Protein AF-A0AAW2TLY4-F1 (afdb_monomer_lite)

Secondary structure (DSSP, 8-state):
-HHHHHHHHHH-TTSHHHHHHHHHH-TTS-TTT----TT--HHHHHHHHTHHHHHHHEEEEPSSSSSSBTTTS--S--SS--S--SPS-SS-TT-BGGGGBPTTSSSB-HHHHHHHS-HHHHHHHHTSPP-TTS--EEEESSSTT------PPPS---SSS-TT-----S--SSSSS--

pLDDT: mean 76.2, std 21.13, range [28.89, 96.25]

Foldseek 3Di:
DLLLVLVCLQVPCPDPSVVVCCVVFPVPDDLLPTDPDPPDDPSSVSNNVCSVVLQQQKAKQAALQPPAFQAPGQHFPDPHRSHAPQDDDPDDRRHTPNVQADVVSQAGPLVVLVVRGDPVSSVRSRPRHYHHPDHIGMFGHPDPVRDDDDDDDDPDDDDDDDPPPDPDDPPPPPPPPDD

Structure (mmCIF, N/CA/C/O backbone):
data_AF-A0AAW2TLY4-F1
#
_entry.id   AF-A0AAW2TLY4-F1
#
loop_
_atom_site.group_PDB
_atom_site.id
_atom_site.type_symbol
_atom_site.label_atom_id
_atom_site.label_alt_id
_atom_site.label_comp_id
_atom_site.label_asym_id
_atom_site.label_entity_id
_atom_site.label_seq_id
_atom_site.pdbx_PDB_ins_code
_atom_site.Cartn_x
_atom_site.Cartn_y
_atom_site.Cartn_z
_atom_site.occupancy
_atom_site.B_iso_or_equiv
_atom_site.auth_seq_id
_atom_site.auth_comp_id
_atom_site.auth_asym_id
_atom_site.auth_atom_id
_atom_site.pdbx_PDB_model_num
ATOM 1 N N . MET A 1 1 ? 20.474 -10.002 -9.268 1.00 69.75 1 MET A N 1
ATOM 2 C CA . MET A 1 1 ? 20.878 -8.573 -9.242 1.00 69.75 1 MET A CA 1
ATOM 3 C C . MET A 1 1 ? 19.763 -7.622 -9.685 1.00 69.75 1 MET A C 1
ATOM 5 O O . MET A 1 1 ? 19.698 -6.526 -9.151 1.00 69.75 1 MET A O 1
ATOM 9 N N . LEU A 1 2 ? 18.856 -8.033 -10.578 1.00 81.06 2 LEU A N 1
ATOM 10 C CA . LEU A 1 2 ? 17.785 -7.188 -11.135 1.00 81.06 2 LEU A CA 1
ATOM 11 C C . LEU A 1 2 ? 16.755 -6.711 -10.102 1.00 81.06 2 LEU A C 1
ATOM 13 O O . LEU A 1 2 ? 16.466 -5.524 -10.042 1.00 81.06 2 LEU A O 1
ATOM 17 N N . ALA A 1 3 ? 16.309 -7.591 -9.202 1.00 77.81 3 ALA A N 1
ATOM 18 C CA . ALA A 1 3 ? 15.417 -7.208 -8.105 1.00 77.81 3 ALA A CA 1
ATOM 19 C C . ALA A 1 3 ? 16.027 -6.129 -7.185 1.00 77.81 3 ALA A C 1
ATOM 21 O O . ALA A 1 3 ? 15.315 -5.252 -6.716 1.00 77.81 3 ALA A O 1
ATOM 22 N N . LYS A 1 4 ? 17.361 -6.117 -6.993 1.00 81.00 4 LYS A N 1
ATOM 23 C CA . LYS A 1 4 ? 18.044 -5.037 -6.250 1.00 81.00 4 LYS A CA 1
ATOM 24 C C . LYS A 1 4 ? 17.964 -3.703 -6.996 1.00 81.00 4 LYS A C 1
ATOM 26 O O . LYS A 1 4 ? 17.830 -2.669 -6.354 1.00 81.00 4 LYS A O 1
ATOM 31 N N . GLN A 1 5 ? 18.082 -3.726 -8.326 1.00 84.12 5 GLN A N 1
ATOM 32 C CA . GLN A 1 5 ? 17.966 -2.518 -9.147 1.00 84.12 5 GLN A CA 1
ATOM 33 C C . GLN A 1 5 ? 16.534 -1.993 -9.128 1.00 84.12 5 GLN A C 1
ATOM 35 O O . GLN A 1 5 ? 16.332 -0.817 -8.854 1.00 84.12 5 GLN A O 1
ATOM 40 N N . LEU A 1 6 ? 15.546 -2.875 -9.305 1.00 85.94 6 LEU A N 1
ATOM 41 C CA . LEU A 1 6 ? 14.139 -2.508 -9.180 1.00 85.94 6 LEU A CA 1
ATOM 42 C C . LEU A 1 6 ? 13.830 -1.919 -7.796 1.00 85.94 6 LEU A C 1
ATOM 44 O O . LEU A 1 6 ? 13.225 -0.858 -7.702 1.00 85.94 6 LEU A O 1
ATOM 48 N N . TRP A 1 7 ? 14.323 -2.553 -6.729 1.00 86.25 7 TRP A N 1
ATOM 49 C CA . TRP A 1 7 ? 14.166 -2.050 -5.366 1.00 86.25 7 TRP A CA 1
ATOM 50 C C . TRP A 1 7 ? 14.767 -0.652 -5.180 1.00 86.25 7 TRP A C 1
ATOM 52 O O . TRP A 1 7 ? 14.147 0.201 -4.561 1.00 86.25 7 TRP A O 1
ATOM 62 N N . ARG A 1 8 ? 15.947 -0.377 -5.751 1.00 85.25 8 ARG A N 1
ATOM 63 C CA . ARG A 1 8 ? 16.546 0.968 -5.717 1.00 85.25 8 ARG A CA 1
ATOM 64 C C . ARG A 1 8 ? 15.696 2.003 -6.447 1.00 85.25 8 ARG A C 1
ATOM 66 O O . ARG A 1 8 ? 15.577 3.115 -5.948 1.00 85.25 8 ARG A O 1
ATOM 73 N N . ILE A 1 9 ? 15.100 1.638 -7.583 1.00 86.94 9 ILE A N 1
ATOM 74 C CA . ILE A 1 9 ? 14.205 2.535 -8.327 1.00 86.94 9 ILE A CA 1
ATOM 75 C C . ILE A 1 9 ? 13.000 2.923 -7.464 1.00 86.94 9 ILE A C 1
ATOM 77 O O . ILE A 1 9 ? 12.649 4.098 -7.413 1.00 86.94 9 ILE A O 1
ATOM 81 N N . ILE A 1 10 ? 12.431 1.953 -6.740 1.00 85.56 10 ILE A N 1
ATOM 82 C CA . ILE A 1 10 ? 11.282 2.150 -5.845 1.00 85.56 10 ILE A CA 1
ATOM 83 C C . ILE A 1 10 ? 11.670 2.967 -4.605 1.00 85.56 10 ILE A C 1
ATOM 85 O O . ILE A 1 10 ? 11.024 3.956 -4.286 1.00 85.56 10 ILE A O 1
ATOM 89 N N . SER A 1 11 ? 12.730 2.574 -3.892 1.00 82.94 11 SER A N 1
ATOM 90 C CA . SER A 1 11 ? 13.101 3.201 -2.615 1.00 82.94 11 SER A CA 1
ATOM 91 C C . SER A 1 11 ? 13.814 4.547 -2.762 1.00 82.94 11 SER A C 1
ATOM 93 O O . SER A 1 11 ? 13.916 5.284 -1.787 1.00 82.94 11 SER A O 1
ATOM 95 N N . GLN A 1 12 ? 14.381 4.854 -3.933 1.00 85.56 12 GLN A N 1
ATOM 96 C CA . GLN A 1 12 ? 15.146 6.082 -4.181 1.00 85.56 12 GLN A CA 1
ATOM 97 C C . GLN A 1 12 ? 14.725 6.713 -5.518 1.00 85.56 12 GLN A C 1
ATOM 99 O O . GLN A 1 12 ? 15.509 6.729 -6.476 1.00 85.56 12 GLN A O 1
ATOM 104 N N . PRO A 1 13 ? 13.496 7.250 -5.615 1.00 85.31 13 PRO A N 1
ATOM 105 C CA . PRO A 1 13 ? 12.963 7.790 -6.867 1.00 85.31 13 PRO A CA 1
ATOM 106 C C . PRO A 1 13 ? 13.728 9.029 -7.363 1.00 85.31 13 PRO A C 1
ATOM 108 O O . PRO A 1 13 ? 13.760 9.295 -8.562 1.00 85.31 13 PRO A O 1
ATOM 111 N N . SER A 1 14 ? 14.393 9.761 -6.463 1.00 86.31 14 SER A N 1
ATOM 112 C CA . SER A 1 14 ? 15.194 10.950 -6.780 1.00 86.31 14 SER A CA 1
ATOM 113 C C . SER A 1 14 ? 16.584 10.644 -7.349 1.00 86.31 14 SER A C 1
ATOM 115 O O . SER A 1 14 ? 17.244 11.555 -7.852 1.00 86.31 14 SER A O 1
ATOM 117 N N . SER A 1 15 ? 17.041 9.385 -7.302 1.00 89.75 15 SER A N 1
ATOM 118 C CA . SER A 1 15 ? 18.356 9.016 -7.833 1.00 89.75 15 SER A CA 1
ATOM 119 C C . SER A 1 15 ? 18.435 9.249 -9.348 1.00 89.75 15 SER A C 1
ATOM 121 O O . SER A 1 15 ? 17.438 9.112 -10.062 1.00 89.75 15 SER A O 1
ATOM 123 N N . LEU A 1 16 ? 19.632 9.562 -9.862 1.00 89.56 16 LEU A N 1
ATOM 124 C CA . LEU A 1 16 ? 19.843 9.781 -11.299 1.00 89.56 16 LEU A CA 1
ATOM 125 C C . LEU A 1 16 ? 19.368 8.578 -12.128 1.00 89.56 16 LEU A C 1
ATOM 127 O O . LEU A 1 16 ? 18.677 8.751 -13.129 1.00 89.56 16 LEU A O 1
ATOM 131 N N . LEU A 1 17 ? 19.680 7.362 -11.670 1.00 87.12 17 LEU A N 1
ATOM 132 C CA . LEU A 1 17 ? 19.244 6.123 -12.312 1.00 87.12 17 LEU A CA 1
ATOM 133 C C . LEU A 1 17 ? 17.714 6.044 -12.396 1.00 87.12 17 LEU A C 1
ATOM 135 O O . LEU A 1 17 ? 17.173 5.790 -13.471 1.00 87.12 17 LEU A O 1
ATOM 139 N N . SER A 1 18 ? 17.021 6.286 -11.280 1.00 88.88 18 SER A N 1
ATOM 140 C CA . SER A 1 18 ? 15.557 6.247 -11.213 1.00 88.88 18 SER A CA 1
ATOM 141 C C . SER A 1 18 ? 14.926 7.281 -12.140 1.00 88.88 18 SER A C 1
ATOM 143 O O . SER A 1 18 ? 14.010 6.949 -12.888 1.00 88.88 18 SER A O 1
ATOM 145 N N . ARG A 1 19 ? 15.452 8.511 -12.156 1.00 90.44 19 ARG A N 1
ATOM 146 C CA . ARG A 1 19 ? 14.961 9.597 -13.016 1.00 90.44 19 ARG A CA 1
ATOM 147 C C . ARG A 1 19 ? 15.148 9.300 -14.502 1.00 90.44 19 ARG A C 1
ATOM 149 O O . ARG A 1 19 ? 14.207 9.474 -15.272 1.00 90.44 19 ARG A O 1
ATOM 156 N N . VAL A 1 20 ? 16.329 8.821 -14.898 1.00 90.38 20 VAL A N 1
ATOM 157 C CA . VAL A 1 20 ? 16.627 8.462 -16.295 1.00 90.38 20 VAL A CA 1
ATOM 158 C C . VAL A 1 20 ? 15.729 7.315 -16.761 1.00 90.38 20 VAL A C 1
ATOM 160 O O . VAL A 1 20 ? 15.158 7.376 -17.850 1.00 90.38 20 VAL A O 1
ATOM 163 N N . LEU A 1 21 ? 15.562 6.276 -15.937 1.00 87.31 21 LEU A N 1
ATOM 164 C CA . LEU A 1 21 ? 14.688 5.150 -16.270 1.00 87.31 21 LEU A CA 1
ATOM 165 C C . LEU A 1 21 ? 13.214 5.558 -16.314 1.00 87.31 21 LEU A C 1
ATOM 167 O O . LEU A 1 21 ? 12.513 5.126 -17.228 1.00 87.31 21 LEU A O 1
ATOM 171 N N . LYS A 1 22 ? 12.765 6.422 -15.395 1.00 88.44 22 LYS A N 1
ATOM 172 C CA . LYS A 1 22 ? 11.409 6.979 -15.401 1.00 88.44 22 LYS A CA 1
ATOM 173 C C . LYS A 1 22 ? 11.133 7.714 -16.701 1.00 88.44 22 LYS A C 1
ATOM 175 O O . LYS A 1 22 ? 10.200 7.359 -17.409 1.00 88.44 22 LYS A O 1
ATOM 180 N N . GLN A 1 23 ? 11.986 8.669 -17.062 1.00 88.75 23 GLN A N 1
ATOM 181 C CA . GLN A 1 23 ? 11.809 9.458 -18.280 1.00 88.75 23 GLN A CA 1
ATOM 182 C C . GLN A 1 23 ? 11.802 8.590 -19.546 1.00 88.75 23 GLN A C 1
ATOM 184 O O . GLN A 1 23 ? 11.058 8.878 -20.479 1.00 88.75 23 GLN A O 1
ATOM 189 N N . LYS A 1 24 ? 12.601 7.517 -19.576 1.00 87.44 24 LYS A N 1
ATOM 190 C CA . LYS A 1 24 ? 12.705 6.634 -20.742 1.00 87.44 24 LYS A CA 1
ATOM 191 C C . LYS A 1 24 ? 11.562 5.624 -20.865 1.00 87.44 24 LYS A C 1
ATOM 193 O O . LYS A 1 24 ? 11.147 5.333 -21.981 1.00 87.44 24 LYS A O 1
ATOM 198 N N . TYR A 1 25 ? 11.117 5.033 -19.757 1.00 85.88 25 TYR A N 1
ATOM 199 C CA . TYR A 1 25 ? 10.259 3.843 -19.795 1.00 85.88 25 TYR A CA 1
ATOM 200 C C . TYR A 1 25 ? 8.890 4.020 -19.133 1.00 85.88 25 TYR A C 1
ATOM 202 O O . TYR A 1 25 ? 7.969 3.284 -19.473 1.00 85.88 25 TYR A O 1
ATOM 210 N N . PHE A 1 26 ? 8.743 4.950 -18.190 1.00 86.38 26 PHE A N 1
ATOM 211 C CA . PHE A 1 26 ? 7.500 5.162 -17.443 1.00 86.38 26 PHE A CA 1
ATOM 212 C C . PHE A 1 26 ? 7.315 6.643 -17.057 1.00 86.38 26 PHE A C 1
ATOM 214 O O . PHE A 1 26 ? 7.223 6.973 -15.876 1.00 86.38 26 PHE A O 1
ATOM 221 N N . PRO A 1 27 ? 7.275 7.576 -18.029 1.00 85.62 27 PRO A N 1
ATOM 222 C CA . PRO A 1 27 ? 7.312 9.011 -17.734 1.00 85.62 27 PRO A CA 1
ATOM 223 C C . PRO A 1 27 ? 6.094 9.488 -16.931 1.00 85.62 27 PRO A C 1
ATOM 225 O O . PRO A 1 27 ? 6.241 10.333 -16.049 1.00 85.62 27 PRO A O 1
ATOM 228 N N . MET A 1 28 ? 4.923 8.901 -17.201 1.00 83.81 28 MET A N 1
ATOM 229 C CA . MET A 1 28 ? 3.632 9.284 -16.614 1.00 83.81 28 MET A CA 1
ATOM 230 C C . MET A 1 28 ? 3.070 8.247 -15.634 1.00 83.81 28 MET A C 1
ATOM 232 O O . MET A 1 28 ? 1.944 8.390 -15.173 1.00 83.81 28 MET A O 1
ATOM 236 N N . SER A 1 29 ? 3.819 7.187 -15.325 1.00 82.19 29 SER A N 1
ATOM 237 C CA . SER A 1 29 ? 3.347 6.108 -14.452 1.00 82.19 29 SER A CA 1
ATOM 238 C C . SER A 1 29 ? 4.351 5.795 -13.346 1.00 82.19 29 SER A C 1
ATOM 240 O O . SER A 1 29 ? 5.445 6.358 -13.290 1.00 82.19 29 SER A O 1
ATOM 242 N N . ASP A 1 30 ? 3.973 4.879 -12.457 1.00 82.62 30 ASP A N 1
ATOM 243 C CA . ASP A 1 30 ? 4.884 4.295 -11.477 1.00 82.62 30 ASP A CA 1
ATOM 244 C C . ASP A 1 30 ? 5.600 3.061 -12.048 1.00 82.62 30 ASP A C 1
ATOM 246 O O . ASP A 1 30 ? 5.074 2.381 -12.932 1.00 82.62 30 ASP A O 1
ATOM 250 N N . VAL A 1 31 ? 6.788 2.742 -11.530 1.00 83.44 31 VAL A N 1
ATOM 251 C CA . VAL A 1 31 ? 7.567 1.557 -11.926 1.00 83.44 31 VAL A CA 1
ATOM 252 C C . VAL A 1 31 ? 6.822 0.244 -11.643 1.00 83.44 31 VAL A C 1
ATOM 254 O O . VAL A 1 31 ? 6.941 -0.718 -12.404 1.00 83.44 31 VAL A O 1
ATOM 257 N N . LEU A 1 32 ? 6.018 0.198 -10.577 1.00 82.69 32 LEU A N 1
ATOM 258 C CA . LEU A 1 32 ? 5.202 -0.956 -10.202 1.00 82.69 32 LEU A CA 1
ATOM 259 C C . LEU A 1 32 ? 3.953 -1.105 -11.071 1.00 82.69 32 LEU A C 1
ATOM 261 O O . LEU A 1 32 ? 3.391 -2.195 -11.114 1.00 82.69 32 LEU A O 1
ATOM 265 N N . SER A 1 33 ? 3.553 -0.058 -11.790 1.00 78.81 33 SER A N 1
ATOM 266 C CA . SER A 1 33 ? 2.401 -0.063 -12.703 1.00 78.81 33 SER A CA 1
ATOM 267 C C . SER A 1 33 ? 2.808 0.059 -14.175 1.00 78.81 33 SER A C 1
ATOM 269 O O . SER A 1 33 ? 1.953 0.010 -15.053 1.00 78.81 33 SER A O 1
ATOM 271 N N . ALA A 1 34 ? 4.107 0.184 -14.462 1.00 83.06 34 ALA A N 1
ATOM 272 C CA . ALA A 1 34 ? 4.619 0.395 -15.808 1.00 83.06 34 ALA A CA 1
ATOM 273 C C . ALA A 1 34 ? 4.318 -0.807 -16.728 1.00 83.06 34 ALA A C 1
ATOM 275 O O . ALA A 1 34 ? 4.611 -1.953 -16.352 1.00 83.06 34 ALA A O 1
ATOM 276 N N . PRO A 1 35 ? 3.767 -0.574 -17.935 1.00 76.69 35 PRO A N 1
ATOM 277 C CA . PRO A 1 35 ? 3.565 -1.625 -18.922 1.00 76.69 35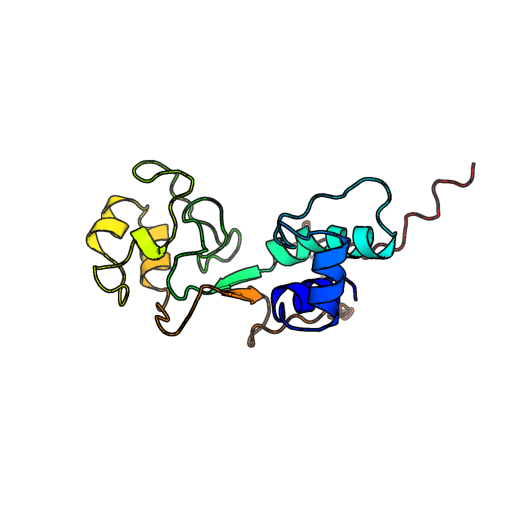 PRO A CA 1
ATOM 278 C C . PRO A 1 35 ? 4.889 -2.025 -19.593 1.00 76.69 35 PRO A C 1
ATOM 280 O O . PRO A 1 35 ? 5.829 -1.234 -19.710 1.00 76.69 35 PRO A O 1
ATOM 283 N N . ILE A 1 36 ? 4.957 -3.262 -20.091 1.00 76.75 36 ILE A N 1
ATOM 284 C CA . ILE A 1 36 ? 6.043 -3.699 -20.977 1.00 76.75 36 ILE A CA 1
ATOM 285 C C . ILE A 1 36 ? 5.717 -3.163 -22.377 1.00 76.75 36 ILE A C 1
ATOM 287 O O . ILE A 1 36 ? 4.982 -3.791 -23.130 1.00 76.75 36 ILE A O 1
ATOM 291 N N . GLY A 1 37 ? 6.212 -1.969 -22.705 1.00 72.19 37 GLY A N 1
ATOM 292 C CA . GLY A 1 37 ? 6.009 -1.371 -24.028 1.00 72.19 37 GLY A CA 1
ATOM 293 C C . GLY A 1 37 ? 6.728 -2.131 -25.151 1.00 72.19 37 GLY A C 1
ATOM 294 O O . GLY A 1 37 ? 7.685 -2.872 -24.914 1.00 72.19 37 GLY A O 1
ATOM 295 N N . HIS A 1 38 ? 6.316 -1.914 -26.398 1.00 64.56 38 HIS A N 1
ATOM 296 C CA . HIS A 1 38 ? 7.025 -2.452 -27.561 1.00 64.56 38 HIS A CA 1
ATOM 297 C C . HIS A 1 38 ? 8.409 -1.790 -27.717 1.00 64.56 38 HIS A C 1
ATOM 299 O O . HIS A 1 38 ? 8.581 -0.607 -27.435 1.00 64.56 38 HIS A O 1
ATOM 305 N N . GLY A 1 39 ? 9.427 -2.561 -28.118 1.00 70.12 39 GLY A N 1
ATOM 306 C CA . GLY A 1 39 ? 10.784 -2.039 -28.354 1.00 70.12 39 GLY A CA 1
ATOM 307 C C . GLY A 1 39 ? 11.624 -1.752 -27.101 1.00 70.12 39 GLY A C 1
ATOM 308 O O . GLY A 1 39 ? 12.705 -1.174 -27.204 1.00 70.12 39 GLY A O 1
ATOM 309 N N . CYS A 1 40 ? 11.188 -2.159 -25.905 1.00 79.25 40 CYS A N 1
ATOM 310 C CA . CYS A 1 40 ? 11.987 -1.929 -24.703 1.00 79.25 40 CYS A CA 1
ATOM 311 C C . CYS A 1 40 ? 13.212 -2.858 -24.616 1.00 79.25 40 CYS A C 1
ATOM 313 O O . CYS A 1 40 ? 13.188 -4.000 -25.088 1.00 79.25 40 CYS A O 1
ATOM 315 N N . SER A 1 41 ? 14.293 -2.346 -24.013 1.00 85.12 41 SER A N 1
ATOM 316 C CA . SER A 1 41 ? 15.577 -3.050 -23.916 1.00 85.12 41 SER A CA 1
ATOM 317 C C . SER A 1 41 ? 15.464 -4.356 -23.127 1.00 85.12 41 SER A C 1
ATOM 319 O O . SER A 1 41 ? 14.644 -4.476 -22.212 1.00 85.12 41 SER A O 1
ATOM 321 N N . PHE A 1 42 ? 16.336 -5.319 -23.436 1.00 82.75 42 PHE A N 1
ATOM 322 C CA . PHE A 1 42 ? 16.429 -6.579 -22.693 1.00 82.75 42 PHE A CA 1
ATOM 323 C C . PHE A 1 42 ? 16.595 -6.343 -21.183 1.00 82.75 42 PHE A C 1
ATOM 325 O O . PHE A 1 42 ? 15.913 -6.960 -20.363 1.00 82.75 42 PHE A O 1
ATOM 332 N N . THR A 1 43 ? 17.432 -5.371 -20.813 1.00 83.69 43 THR A N 1
ATOM 333 C CA . THR A 1 43 ? 17.652 -4.965 -19.421 1.00 83.69 43 THR A CA 1
ATOM 334 C C . THR A 1 43 ? 16.369 -4.474 -18.750 1.00 83.69 43 THR A C 1
ATOM 336 O O . THR A 1 43 ? 16.090 -4.867 -17.621 1.00 83.69 43 THR A O 1
ATOM 339 N N . TRP A 1 44 ? 15.558 -3.655 -19.429 1.00 85.12 44 TRP A N 1
ATOM 340 C CA . TRP A 1 44 ? 14.293 -3.162 -18.873 1.00 85.12 44 TRP A CA 1
ATOM 341 C C . TRP A 1 44 ? 13.274 -4.284 -18.669 1.00 85.12 44 TRP A C 1
ATOM 343 O O . TRP A 1 44 ? 12.687 -4.386 -17.592 1.00 85.12 44 TRP A O 1
ATOM 353 N N . ARG A 1 45 ? 13.127 -5.185 -19.649 1.00 85.00 45 ARG A N 1
ATOM 354 C CA . ARG A 1 45 ? 12.263 -6.371 -19.507 1.00 85.00 45 ARG A CA 1
ATOM 355 C C . ARG A 1 45 ? 12.694 -7.235 -18.328 1.00 85.00 45 ARG A C 1
ATOM 357 O O . ARG A 1 45 ? 11.859 -7.679 -17.551 1.00 85.00 45 ARG A O 1
ATOM 364 N N . SER A 1 46 ? 14.000 -7.407 -18.155 1.00 84.44 46 SER A N 1
ATOM 365 C CA . SER A 1 46 ? 14.587 -8.176 -17.056 1.00 84.44 46 SER A CA 1
ATOM 366 C C . SER A 1 46 ? 14.344 -7.526 -15.686 1.00 84.44 46 SER A C 1
ATOM 368 O O . SER A 1 46 ? 14.117 -8.217 -14.694 1.00 84.44 46 SER A O 1
ATOM 370 N N . ILE A 1 47 ? 14.362 -6.190 -15.613 1.00 85.31 47 ILE A N 1
ATOM 371 C CA . ILE A 1 47 ? 13.994 -5.435 -14.407 1.00 85.31 47 ILE A CA 1
ATOM 372 C C . ILE A 1 47 ? 12.501 -5.608 -14.105 1.00 85.31 47 ILE A C 1
ATOM 374 O O . ILE A 1 47 ? 12.157 -5.934 -12.971 1.00 85.31 47 ILE A O 1
ATOM 378 N N . LEU A 1 48 ? 11.623 -5.463 -15.103 1.00 85.38 48 LEU A N 1
ATOM 379 C CA . LEU A 1 48 ? 10.180 -5.651 -14.923 1.00 85.38 48 LEU A CA 1
ATOM 380 C C . LEU A 1 48 ? 9.805 -7.098 -14.580 1.00 85.38 48 LEU A C 1
ATOM 382 O O . LEU A 1 48 ? 8.902 -7.309 -13.778 1.00 85.38 48 LEU A O 1
ATOM 386 N N . ALA A 1 49 ? 10.532 -8.096 -15.086 1.00 84.12 49 ALA A N 1
ATOM 387 C CA . ALA A 1 49 ? 10.337 -9.495 -14.704 1.00 84.12 49 ALA A CA 1
ATOM 388 C C . ALA A 1 49 ? 10.559 -9.729 -13.197 1.00 84.12 49 ALA A C 1
ATOM 390 O O . ALA A 1 49 ? 9.929 -10.597 -12.600 1.00 84.12 49 ALA A O 1
ATOM 391 N N . ALA A 1 50 ? 11.403 -8.919 -12.545 1.00 84.56 50 ALA A N 1
ATOM 392 C CA . ALA A 1 50 ? 11.615 -8.983 -11.099 1.00 84.56 50 ALA A CA 1
ATOM 393 C C . ALA A 1 50 ? 10.496 -8.309 -10.273 1.00 84.56 50 ALA A C 1
ATOM 395 O O . ALA A 1 50 ? 10.512 -8.399 -9.043 1.00 84.56 50 ALA A O 1
ATOM 396 N N . ARG A 1 51 ? 9.524 -7.642 -10.913 1.00 85.69 51 ARG A N 1
ATOM 397 C CA . ARG A 1 51 ? 8.433 -6.909 -10.247 1.00 85.69 51 ARG A CA 1
ATOM 398 C C . ARG A 1 51 ? 7.541 -7.811 -9.414 1.00 85.69 51 ARG A C 1
ATOM 400 O O . ARG A 1 51 ? 7.229 -7.455 -8.283 1.00 85.69 51 ARG A O 1
ATOM 407 N N . SER A 1 52 ? 7.160 -8.974 -9.937 1.00 81.38 52 SER A N 1
ATOM 408 C CA . SER A 1 52 ? 6.319 -9.935 -9.213 1.00 81.38 52 SER A CA 1
ATOM 409 C C . SER A 1 52 ? 6.977 -10.384 -7.908 1.00 81.38 52 SER A C 1
ATOM 411 O O . SER A 1 52 ? 6.323 -10.404 -6.871 1.00 81.38 52 SER A O 1
ATOM 413 N N . VAL A 1 53 ? 8.287 -10.647 -7.941 1.00 82.94 53 VAL A N 1
ATOM 414 C CA . VAL A 1 53 ? 9.080 -11.034 -6.768 1.00 82.94 53 VAL A CA 1
ATOM 415 C C . VAL A 1 53 ? 9.138 -9.906 -5.742 1.00 82.94 53 VAL A C 1
ATOM 417 O O . VAL A 1 53 ? 8.963 -10.157 -4.550 1.00 82.94 53 VAL A O 1
ATOM 420 N N . ILE A 1 54 ? 9.351 -8.663 -6.194 1.00 83.50 54 ILE A N 1
ATOM 421 C CA . ILE A 1 54 ? 9.328 -7.502 -5.299 1.00 83.50 54 ILE A CA 1
ATOM 422 C C . ILE A 1 54 ? 7.958 -7.353 -4.649 1.00 83.50 54 ILE A C 1
ATOM 424 O O . ILE A 1 54 ? 7.884 -7.263 -3.428 1.00 83.50 54 ILE A O 1
ATOM 428 N N . LEU A 1 55 ? 6.883 -7.384 -5.436 1.00 81.62 55 LEU A N 1
ATOM 429 C CA . LEU A 1 55 ? 5.526 -7.262 -4.917 1.00 81.62 55 LEU A CA 1
ATOM 430 C C . LEU A 1 55 ? 5.209 -8.385 -3.927 1.00 81.62 55 LEU A C 1
ATOM 432 O O . LEU A 1 55 ? 4.629 -8.110 -2.883 1.00 81.62 55 LEU A O 1
ATOM 436 N N . LEU A 1 56 ? 5.566 -9.638 -4.231 1.00 79.44 56 LEU A N 1
ATOM 437 C CA . LEU A 1 56 ? 5.254 -10.799 -3.388 1.00 79.44 56 LEU A CA 1
ATOM 438 C C . LEU A 1 56 ? 5.964 -10.758 -2.034 1.00 79.44 56 LEU A C 1
ATOM 440 O O . LEU A 1 56 ? 5.359 -11.111 -1.029 1.00 79.44 56 LEU A O 1
ATOM 444 N N . GLY A 1 57 ? 7.219 -10.306 -1.996 1.00 80.50 57 GLY A N 1
ATOM 445 C CA . GLY A 1 57 ? 7.986 -10.233 -0.750 1.00 80.50 57 GLY A CA 1
ATOM 446 C C . GLY A 1 57 ? 7.957 -8.887 -0.036 1.00 80.50 57 GLY A C 1
ATOM 447 O O . GLY A 1 57 ? 8.692 -8.703 0.940 1.00 80.50 57 GLY A O 1
ATOM 448 N N . SER A 1 58 ? 7.137 -7.946 -0.502 1.00 85.31 58 SER A N 1
ATOM 449 C CA 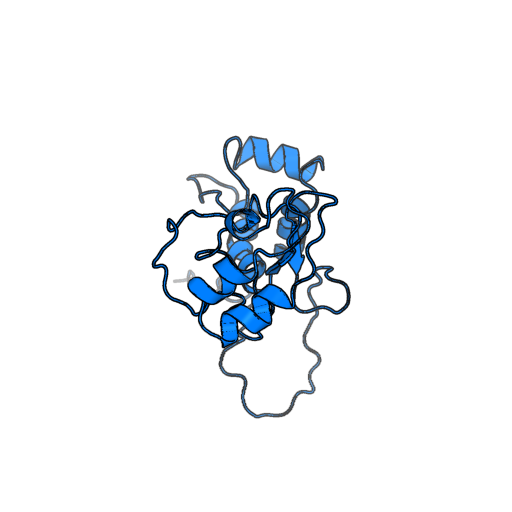. SER A 1 58 ? 6.977 -6.641 0.129 1.00 85.31 58 SER A CA 1
ATOM 450 C C . SER A 1 58 ? 5.554 -6.392 0.608 1.00 85.31 58 SER A C 1
ATOM 452 O O . SER A 1 58 ? 4.585 -6.980 0.127 1.00 85.31 58 SER A O 1
ATOM 454 N N . ARG A 1 59 ? 5.460 -5.503 1.592 1.00 88.81 59 ARG A N 1
ATOM 455 C CA . ARG A 1 59 ? 4.214 -4.986 2.144 1.00 88.81 59 ARG A CA 1
ATOM 456 C C . ARG A 1 59 ? 4.341 -3.487 2.365 1.00 88.81 59 ARG A C 1
ATOM 458 O O . ARG A 1 59 ? 5.449 -2.991 2.580 1.00 88.81 59 ARG A O 1
ATOM 465 N N . TRP A 1 60 ? 3.226 -2.783 2.359 1.00 89.88 60 TRP A N 1
ATOM 466 C CA . TRP A 1 60 ? 3.163 -1.407 2.811 1.00 89.88 60 TRP A CA 1
ATOM 467 C C . TRP A 1 60 ? 3.456 -1.338 4.307 1.00 89.88 60 TRP A C 1
ATOM 469 O O . TRP A 1 60 ? 2.932 -2.108 5.111 1.00 89.88 60 TRP A O 1
ATOM 479 N N . GLN A 1 61 ? 4.355 -0.432 4.657 1.00 89.62 61 GLN A N 1
ATOM 480 C CA . GLN A 1 61 ? 4.471 0.144 5.979 1.00 89.62 61 GLN A CA 1
ATOM 481 C C . GLN A 1 61 ? 3.637 1.423 5.952 1.00 89.62 61 GLN A C 1
ATOM 483 O O . GLN A 1 61 ? 3.940 2.330 5.172 1.00 89.62 61 GLN A O 1
ATOM 488 N N . LEU A 1 62 ? 2.592 1.452 6.774 1.00 90.62 62 LEU A N 1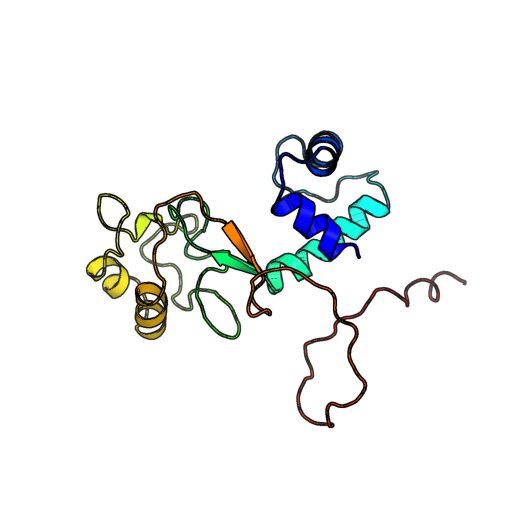
ATOM 489 C CA . LEU A 1 62 ? 1.656 2.565 6.821 1.00 90.62 62 LEU A CA 1
ATOM 490 C C . LEU A 1 62 ? 2.317 3.809 7.413 1.00 90.62 62 LEU A C 1
ATOM 492 O O . LEU A 1 62 ? 2.986 3.738 8.449 1.00 90.62 62 LEU A O 1
ATOM 496 N N . GLY A 1 63 ? 2.125 4.915 6.709 1.00 88.50 63 GLY A N 1
ATOM 497 C CA . GLY A 1 63 ? 2.387 6.269 7.149 1.00 88.50 63 GLY A CA 1
ATOM 498 C C . GLY A 1 63 ? 1.056 6.998 7.325 1.00 88.50 63 GLY A C 1
ATOM 499 O O . GLY A 1 63 ? 0.306 6.699 8.251 1.00 88.50 63 GLY A O 1
ATOM 500 N N . ASP A 1 64 ? 0.746 7.894 6.387 1.00 89.44 64 ASP A N 1
ATOM 501 C CA . ASP A 1 64 ? -0.530 8.617 6.287 1.00 89.44 64 ASP A CA 1
ATOM 502 C C . ASP A 1 64 ? -1.704 7.791 5.727 1.00 89.44 64 ASP A C 1
ATOM 504 O O . ASP A 1 64 ? -2.836 8.272 5.719 1.00 89.44 64 ASP A O 1
ATOM 508 N N . GLY A 1 65 ? -1.464 6.560 5.265 1.00 90.56 65 GLY A N 1
ATOM 509 C CA . GLY A 1 65 ? -2.486 5.643 4.763 1.00 90.56 65 GLY A CA 1
ATOM 510 C C . GLY A 1 65 ? -3.087 6.033 3.411 1.00 90.56 65 GLY A C 1
ATOM 511 O O . GLY A 1 65 ? -4.105 5.458 3.023 1.00 90.56 65 GLY A O 1
ATOM 512 N N . THR A 1 66 ? -2.526 7.023 2.711 1.00 90.75 66 THR A N 1
ATOM 513 C CA . THR A 1 66 ? -3.110 7.588 1.483 1.00 90.75 66 THR A CA 1
ATOM 514 C C . THR A 1 66 ? -2.758 6.820 0.210 1.00 90.75 66 THR A C 1
ATOM 516 O O . THR A 1 66 ? -3.405 7.017 -0.818 1.00 90.75 66 THR A O 1
ATOM 519 N N . LEU A 1 67 ? -1.748 5.945 0.244 1.00 89.38 67 LEU A N 1
ATOM 520 C CA . LEU A 1 67 ? -1.302 5.184 -0.929 1.00 89.38 67 LEU A CA 1
ATOM 521 C C . LEU A 1 67 ? -1.741 3.722 -0.868 1.00 89.38 67 LEU A C 1
ATOM 523 O O . LEU A 1 67 ? -2.041 3.127 -1.904 1.00 89.38 67 LEU A O 1
ATOM 527 N N . ALA A 1 68 ? -1.755 3.124 0.323 1.00 91.88 68 ALA A N 1
ATOM 528 C CA . ALA A 1 68 ? -2.154 1.735 0.491 1.00 91.88 68 ALA A CA 1
ATOM 529 C C . ALA A 1 68 ? -3.675 1.589 0.339 1.00 91.88 68 ALA A C 1
ATOM 531 O O . ALA A 1 68 ? -4.441 2.179 1.099 1.00 91.88 68 ALA A O 1
ATOM 532 N N . ARG A 1 69 ? -4.129 0.763 -0.611 1.00 93.81 69 ARG A N 1
ATOM 533 C CA . ARG A 1 69 ? -5.552 0.414 -0.753 1.00 93.81 69 ARG A CA 1
ATOM 534 C C . ARG A 1 69 ? -5.916 -0.732 0.174 1.00 93.81 69 ARG A C 1
ATOM 536 O O . ARG A 1 69 ? -5.233 -1.759 0.191 1.00 93.81 69 ARG A O 1
ATOM 543 N N . ILE A 1 70 ? -7.040 -0.582 0.869 1.00 94.94 70 ILE A N 1
ATOM 544 C CA . ILE A 1 70 ? -7.515 -1.506 1.905 1.00 94.94 70 ILE A CA 1
ATOM 545 C C . ILE A 1 70 ? -7.608 -2.934 1.358 1.00 94.94 70 ILE A C 1
ATOM 547 O O . ILE A 1 70 ? -7.087 -3.871 1.961 1.00 94.94 70 ILE A O 1
ATOM 551 N N . TRP A 1 71 ? -8.229 -3.089 0.189 1.00 93.62 71 TRP A N 1
ATOM 552 C CA . TRP A 1 71 ? -8.620 -4.397 -0.341 1.00 93.62 71 TRP A CA 1
ATOM 553 C C . TRP A 1 71 ? -7.592 -5.023 -1.288 1.00 93.62 71 TRP A C 1
ATOM 555 O O . TRP A 1 71 ? -7.476 -6.244 -1.385 1.00 93.62 71 TRP A O 1
ATOM 565 N N . LEU A 1 72 ? -6.859 -4.193 -2.033 1.00 89.81 72 LEU A N 1
ATOM 566 C CA . LEU A 1 72 ? -6.037 -4.648 -3.161 1.00 89.81 72 LEU A CA 1
ATOM 567 C C . LEU A 1 72 ? -4.562 -4.823 -2.797 1.00 89.81 72 LEU A C 1
ATOM 569 O O . LEU A 1 72 ? -3.856 -5.641 -3.408 1.00 89.81 72 LEU A O 1
ATOM 573 N N . ASP A 1 73 ? -4.089 -4.076 -1.803 1.00 90.44 73 ASP A N 1
ATOM 574 C CA . ASP A 1 73 ? -2.674 -3.997 -1.483 1.00 90.44 73 ASP A CA 1
ATOM 575 C C . ASP A 1 73 ? -2.298 -4.834 -0.256 1.00 90.44 73 ASP A C 1
ATOM 577 O O . ASP A 1 73 ? -3.124 -5.258 0.548 1.00 90.44 73 ASP A O 1
ATOM 581 N N . ARG A 1 74 ? -1.004 -5.144 -0.153 1.00 91.00 74 ARG A N 1
ATOM 582 C CA . ARG A 1 74 ? -0.430 -5.949 0.928 1.00 91.00 74 ARG A CA 1
ATOM 583 C C . ARG A 1 74 ? 0.021 -5.034 2.056 1.00 91.00 74 ARG A C 1
ATOM 585 O O . ARG A 1 74 ? 1.100 -4.467 1.942 1.00 91.00 74 ARG A O 1
ATOM 592 N N . TRP A 1 75 ? -0.760 -4.870 3.112 1.00 92.19 75 TRP A N 1
ATOM 593 C CA . TRP A 1 75 ? -0.426 -3.973 4.232 1.00 92.19 75 TRP A CA 1
ATOM 594 C C . TRP A 1 75 ? -0.628 -4.610 5.614 1.00 92.19 75 TRP A C 1
ATOM 596 O O . TRP A 1 75 ? -0.111 -4.112 6.611 1.00 92.19 75 TRP A O 1
ATOM 606 N N . ILE A 1 76 ? -1.283 -5.769 5.674 1.00 91.56 76 ILE A N 1
ATOM 607 C CA . ILE A 1 76 ? -1.555 -6.491 6.914 1.00 91.56 76 ILE A CA 1
ATOM 608 C C . ILE A 1 76 ? -0.350 -7.364 7.307 1.00 91.56 76 ILE A C 1
ATOM 610 O O . ILE A 1 76 ? 0.223 -8.044 6.453 1.00 91.56 76 ILE A O 1
ATOM 614 N N . PRO A 1 77 ? 0.047 -7.427 8.590 1.00 83.75 77 PRO A N 1
ATOM 615 C CA . PRO A 1 77 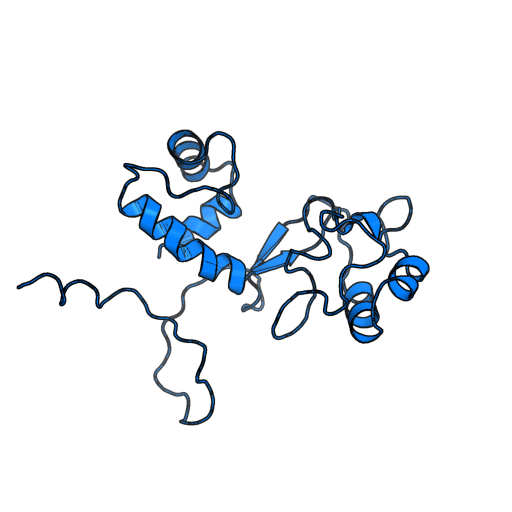? 1.123 -8.280 9.102 1.00 83.75 77 PRO A CA 1
ATOM 616 C C . PRO A 1 77 ? 0.745 -9.773 9.202 1.00 83.75 77 PRO A C 1
ATOM 618 O O . PRO A 1 77 ? 0.990 -10.400 10.225 1.00 83.75 77 PRO A O 1
ATOM 621 N N . ARG A 1 78 ? 0.183 -10.373 8.144 1.00 81.12 78 ARG A N 1
ATOM 622 C CA . ARG A 1 78 ? -0.212 -11.796 8.121 1.00 81.12 78 ARG A CA 1
ATOM 623 C C . ARG A 1 78 ? 0.846 -12.686 7.450 1.00 81.12 78 ARG A C 1
ATOM 625 O O . ARG A 1 78 ? 1.385 -12.259 6.436 1.00 81.12 78 ARG A O 1
ATOM 632 N N . PRO A 1 79 ? 1.102 -13.928 7.910 1.00 64.94 79 PRO A N 1
ATOM 633 C CA . PRO A 1 79 ? 2.246 -14.733 7.451 1.00 64.94 79 PRO A CA 1
ATOM 634 C C . PRO A 1 79 ? 2.264 -15.106 5.959 1.00 64.94 79 PRO A C 1
ATOM 636 O O . PRO A 1 79 ? 3.329 -15.406 5.426 1.00 64.94 79 PRO A O 1
ATOM 639 N N . ILE A 1 80 ? 1.107 -15.118 5.288 1.00 72.50 80 ILE A N 1
ATOM 640 C CA . ILE A 1 80 ? 0.973 -15.678 3.932 1.00 72.50 80 ILE A CA 1
ATOM 641 C C . ILE A 1 80 ? 0.569 -14.609 2.910 1.00 72.50 80 ILE A C 1
ATOM 643 O O . ILE A 1 80 ? 1.284 -14.373 1.940 1.00 72.50 80 ILE A O 1
ATOM 647 N N . SER A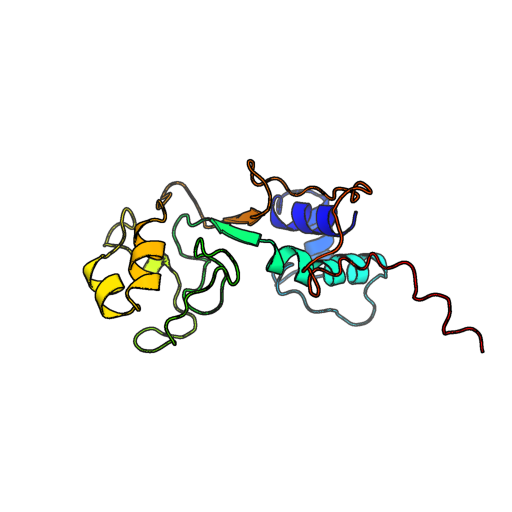 1 81 ? -0.585 -13.960 3.094 1.00 80.81 81 SER A N 1
ATOM 648 C CA . SER A 1 81 ? -1.161 -13.079 2.066 1.00 80.81 81 SER A CA 1
ATOM 649 C C . SER A 1 81 ? -0.744 -11.613 2.196 1.00 80.81 81 SER A C 1
ATOM 651 O O . SER A 1 81 ? -0.747 -10.892 1.195 1.00 80.81 81 SER A O 1
ATOM 653 N N . PHE A 1 82 ? -0.430 -11.163 3.416 1.00 85.69 82 PHE A N 1
ATOM 654 C CA . PHE A 1 82 ? -0.350 -9.749 3.816 1.00 85.69 82 PHE A CA 1
ATOM 655 C C . PHE A 1 82 ? -1.593 -8.911 3.471 1.00 85.69 82 PHE A C 1
ATOM 657 O O . PHE A 1 82 ? -1.528 -7.682 3.439 1.00 85.69 82 PHE A O 1
ATOM 664 N N . ARG A 1 83 ? -2.723 -9.560 3.181 1.00 90.00 83 ARG A N 1
ATOM 665 C CA . ARG A 1 83 ? -3.975 -8.922 2.771 1.00 90.00 83 ARG A CA 1
ATOM 666 C C . ARG A 1 83 ? -5.058 -9.142 3.813 1.00 90.00 83 ARG A C 1
ATOM 668 O O . ARG A 1 83 ? -4.987 -10.083 4.608 1.00 90.00 83 ARG A O 1
ATOM 675 N N . VAL A 1 84 ? -6.048 -8.263 3.753 1.00 92.00 84 VAL A N 1
ATOM 676 C CA . VAL A 1 84 ? -7.335 -8.424 4.423 1.00 92.00 84 VAL A CA 1
ATOM 677 C C . VAL A 1 84 ? -8.014 -9.692 3.890 1.00 92.00 84 VAL A C 1
ATOM 679 O O . VAL A 1 84 ? -7.914 -9.993 2.698 1.00 92.00 84 VAL A O 1
ATOM 682 N N . ILE A 1 85 ? -8.641 -10.461 4.779 1.00 91.25 85 ILE A N 1
ATOM 683 C CA . ILE A 1 85 ? -9.398 -11.676 4.432 1.00 91.25 85 ILE A CA 1
ATOM 684 C C . ILE A 1 85 ? -10.872 -11.329 4.193 1.00 91.25 85 ILE A C 1
ATOM 686 O O . ILE A 1 85 ? -11.519 -11.917 3.328 1.00 91.25 85 ILE A O 1
ATOM 690 N N . THR A 1 86 ? -11.382 -10.350 4.938 1.00 91.94 86 THR A N 1
ATOM 691 C CA . THR A 1 86 ? -12.706 -9.749 4.780 1.00 91.94 86 THR A CA 1
ATOM 692 C C . THR A 1 86 ? -12.940 -9.364 3.321 1.00 91.94 86 THR A C 1
ATOM 694 O O . THR A 1 86 ? -12.138 -8.654 2.709 1.00 91.94 86 THR A O 1
ATOM 697 N N . ALA A 1 87 ? -14.059 -9.826 2.763 1.00 91.19 87 ALA A N 1
ATOM 698 C CA . ALA A 1 87 ? -14.469 -9.452 1.420 1.00 91.19 87 ALA A CA 1
ATOM 699 C C . ALA A 1 87 ? -14.886 -7.966 1.374 1.00 91.19 87 ALA A C 1
ATOM 701 O O . ALA A 1 87 ? -15.547 -7.501 2.306 1.00 91.19 87 ALA A O 1
ATOM 702 N N . PRO A 1 88 ? -14.563 -7.226 0.297 1.00 91.00 88 PRO A N 1
ATOM 703 C CA . PRO A 1 88 ? -14.992 -5.836 0.152 1.00 91.00 88 PRO A CA 1
ATOM 704 C C . PRO A 1 88 ? -16.519 -5.716 0.241 1.00 91.00 88 PRO A C 1
ATOM 706 O O . PRO A 1 88 ? -17.230 -6.411 -0.485 1.00 91.00 88 PRO A O 1
ATOM 709 N N . ASN A 1 89 ? -17.023 -4.848 1.124 1.00 82.94 89 ASN A N 1
ATOM 710 C CA . ASN A 1 89 ? -18.464 -4.688 1.350 1.00 82.94 89 ASN A CA 1
ATOM 711 C C . ASN A 1 89 ? -18.924 -3.217 1.443 1.00 82.94 89 ASN A C 1
ATOM 713 O O . ASN A 1 89 ? -19.681 -2.756 0.597 1.00 82.94 89 ASN A O 1
ATOM 717 N N . GLN A 1 90 ? -18.484 -2.488 2.468 1.00 85.31 90 GLN A N 1
ATOM 718 C CA . GLN A 1 90 ? -19.004 -1.194 2.912 1.00 85.31 90 GLN A CA 1
ATOM 719 C C . GLN A 1 90 ? -18.177 -0.020 2.383 1.00 85.31 90 GLN A C 1
ATOM 721 O O . GLN A 1 90 ? -18.667 1.105 2.345 1.00 85.31 90 GLN A O 1
ATOM 726 N N . LEU A 1 91 ? -16.932 -0.274 1.968 1.00 91.50 91 LEU A N 1
ATOM 727 C CA . LEU A 1 91 ? -16.051 0.731 1.381 1.00 91.50 91 LEU A CA 1
ATOM 728 C C . LEU A 1 91 ? -15.811 0.442 -0.106 1.00 91.50 91 LEU A C 1
ATOM 730 O O . LEU A 1 91 ? -15.757 -0.730 -0.493 1.00 91.50 91 LEU A O 1
ATOM 734 N N . PRO A 1 92 ? -15.600 1.487 -0.928 1.00 93.50 92 PRO A N 1
ATOM 735 C CA . PRO A 1 92 ? -15.169 1.334 -2.313 1.00 93.50 92 PRO A CA 1
ATOM 736 C C . PRO A 1 92 ? -13.933 0.437 -2.452 1.00 93.50 92 PRO A C 1
ATOM 738 O O . PRO A 1 92 ? -13.083 0.372 -1.561 1.00 93.50 92 PRO A O 1
ATOM 741 N N . LEU A 1 93 ? -13.804 -0.240 -3.595 1.00 92.31 93 LEU A N 1
ATOM 742 C CA . LEU A 1 93 ? -12.692 -1.164 -3.845 1.00 92.31 93 LEU A CA 1
ATOM 743 C C . LEU A 1 93 ? -11.325 -0.453 -3.883 1.00 92.31 93 LEU A C 1
ATOM 745 O O . LEU A 1 93 ? -10.296 -1.048 -3.560 1.00 92.31 93 LEU A O 1
ATOM 749 N N . ASP A 1 94 ? -11.318 0.814 -4.279 1.00 91.81 94 ASP A N 1
ATOM 750 C CA . ASP A 1 94 ? -10.159 1.700 -4.335 1.00 91.81 94 ASP A CA 1
ATOM 751 C C . ASP A 1 94 ? -9.943 2.509 -3.047 1.00 91.81 94 ASP A C 1
ATOM 753 O O . ASP A 1 94 ? -9.000 3.295 -2.990 1.00 91.81 94 ASP A O 1
ATOM 757 N N . ALA A 1 95 ? -10.754 2.285 -2.004 1.00 94.50 95 ALA A N 1
ATOM 758 C CA . ALA A 1 95 ? -10.593 2.955 -0.720 1.00 94.50 95 ALA A CA 1
ATOM 759 C C . ALA A 1 95 ? -9.202 2.699 -0.117 1.00 94.50 95 ALA A C 1
ATOM 761 O O . ALA A 1 95 ? -8.701 1.566 -0.078 1.00 94.50 95 ALA A O 1
ATOM 762 N N . THR A 1 96 ? -8.588 3.774 0.366 1.00 94.75 96 THR A N 1
ATOM 763 C CA . THR A 1 96 ? -7.257 3.795 0.974 1.00 94.75 96 THR A CA 1
ATOM 764 C C . THR A 1 96 ? -7.329 3.658 2.490 1.00 94.75 96 THR A C 1
ATOM 766 O O . THR A 1 96 ? -8.360 3.925 3.107 1.00 94.75 96 THR A O 1
ATOM 769 N N . VAL A 1 97 ? -6.244 3.186 3.101 1.00 94.19 97 VAL A N 1
ATOM 770 C CA . VAL A 1 97 ? -6.201 2.819 4.526 1.00 94.19 97 VAL A CA 1
ATOM 771 C C . VAL A 1 97 ? -6.488 4.007 5.449 1.00 94.19 97 VAL A C 1
ATOM 773 O O . VAL A 1 97 ? -7.079 3.811 6.507 1.00 94.19 97 VAL A O 1
ATOM 776 N N . ASN A 1 98 ? -6.185 5.238 5.032 1.00 93.31 98 ASN A N 1
ATOM 777 C CA . ASN A 1 98 ? -6.520 6.451 5.783 1.00 93.31 98 ASN A CA 1
ATOM 778 C C . ASN A 1 98 ? -8.024 6.618 6.074 1.00 93.31 98 ASN A C 1
ATOM 780 O O . ASN A 1 98 ? -8.383 7.285 7.039 1.00 93.31 98 ASN A O 1
ATOM 784 N N . ALA A 1 99 ? -8.909 5.996 5.284 1.00 93.81 99 ALA A N 1
ATOM 785 C CA . ALA A 1 99 ? -10.349 5.989 5.542 1.00 93.81 99 ALA A CA 1
ATOM 786 C C . ALA A 1 99 ? -10.719 5.263 6.850 1.00 93.81 99 ALA A C 1
ATOM 788 O O . ALA A 1 99 ? -11.825 5.430 7.357 1.00 93.81 99 ALA A O 1
ATOM 789 N N . LEU A 1 100 ? -9.801 4.456 7.388 1.00 94.44 100 LEU A N 1
ATOM 790 C CA . LEU A 1 100 ? -9.957 3.721 8.640 1.00 94.44 100 LEU A CA 1
ATOM 791 C C . LEU A 1 100 ? -9.419 4.486 9.856 1.00 94.44 100 LEU A C 1
ATOM 793 O O . LEU A 1 100 ? -9.520 3.977 10.971 1.00 94.44 100 LEU A O 1
ATOM 797 N N . PHE A 1 101 ? -8.827 5.667 9.671 1.00 93.44 101 PHE A N 1
ATOM 798 C CA . PHE A 1 101 ? -8.261 6.458 10.764 1.00 93.44 101 PHE A CA 1
ATOM 799 C C . PHE A 1 101 ? -9.312 7.359 11.426 1.00 93.44 101 PHE A C 1
ATOM 801 O O . PHE A 1 101 ? -10.349 7.685 10.842 1.00 93.44 101 PHE A O 1
ATOM 808 N N . VAL A 1 102 ? -9.048 7.779 12.664 1.00 91.38 102 VAL A N 1
ATOM 809 C CA . VAL A 1 102 ? -9.809 8.859 13.311 1.00 91.38 102 VAL A CA 1
ATOM 810 C C . VAL A 1 102 ? -9.550 10.200 12.616 1.00 91.38 102 VAL A C 1
ATOM 812 O O . VAL A 1 102 ? -8.565 10.368 11.892 1.00 91.38 102 VAL A O 1
ATOM 815 N N . GLN A 1 103 ? -10.415 11.191 12.849 1.00 81.62 103 GLN A N 1
ATOM 816 C CA . GLN A 1 103 ? -10.142 12.560 12.400 1.00 81.62 103 GLN A CA 1
ATOM 817 C C . GLN A 1 103 ? -8.809 13.041 12.990 1.00 81.62 103 GLN A C 1
ATOM 819 O O . GLN A 1 103 ? -8.627 13.022 14.202 1.00 81.62 103 GLN A O 1
ATOM 824 N N . GLY A 1 104 ? -7.880 13.448 12.123 1.00 75.19 104 GLY A N 1
ATOM 825 C CA . GLY A 1 104 ? -6.506 13.804 12.499 1.00 75.19 104 GLY A CA 1
ATOM 826 C C . GLY A 1 104 ? -5.460 12.747 12.130 1.00 75.19 104 GLY A C 1
ATOM 827 O O . GLY A 1 104 ? -4.288 13.087 12.033 1.00 75.19 104 GLY A O 1
ATOM 828 N N . GLY A 1 105 ? -5.868 11.506 11.830 1.00 76.88 105 GLY A N 1
ATOM 829 C CA . GLY A 1 105 ? -4.981 10.477 11.273 1.00 76.88 105 GLY A CA 1
ATOM 830 C C . GLY A 1 105 ? -3.998 9.851 12.266 1.00 76.88 105 GLY A C 1
ATOM 831 O O . GLY A 1 105 ? -3.082 9.158 11.837 1.00 76.88 105 GLY A O 1
ATOM 832 N N . GLU A 1 106 ? -4.158 10.107 13.566 1.00 81.69 106 GLU A N 1
ATOM 833 C CA . GLU A 1 106 ? -3.199 9.674 14.592 1.00 81.69 106 GLU A CA 1
ATOM 834 C C . GLU A 1 106 ? -3.443 8.262 15.121 1.00 81.69 106 GLU A C 1
ATOM 836 O O . GLU A 1 106 ? -2.518 7.632 15.630 1.00 81.69 106 GLU A O 1
ATOM 841 N N . ASP A 1 107 ? -4.668 7.757 14.973 1.00 90.00 107 ASP A N 1
ATOM 842 C CA . ASP A 1 107 ? -5.056 6.438 15.463 1.00 90.00 107 ASP A CA 1
ATOM 843 C C . ASP A 1 107 ? -6.109 5.771 14.560 1.00 90.00 107 ASP A C 1
ATOM 845 O O . ASP A 1 107 ? -6.734 6.406 13.701 1.00 90.00 107 ASP A O 1
ATOM 849 N N . TRP A 1 108 ? -6.323 4.475 14.763 1.00 94.44 108 TRP A N 1
ATOM 850 C CA . TRP A 1 108 ? -7.384 3.713 14.123 1.00 94.44 108 TRP A CA 1
ATOM 851 C C . TRP A 1 108 ? -8.752 4.126 14.660 1.00 94.44 108 TRP A C 1
ATOM 853 O O . TRP A 1 108 ? -8.975 4.234 15.865 1.00 94.44 108 TRP A O 1
ATOM 863 N N . ASN A 1 109 ? -9.730 4.267 13.769 1.00 95.00 109 ASN A N 1
ATOM 864 C CA . ASN A 1 109 ? -11.125 4.334 14.174 1.00 95.00 109 ASN A CA 1
ATOM 865 C C . ASN A 1 109 ? -11.608 2.920 14.524 1.00 95.00 109 ASN A C 1
ATOM 867 O O . ASN A 1 109 ? -12.150 2.205 13.680 1.00 95.00 109 ASN A O 1
ATOM 871 N N . GLU A 1 110 ? -11.392 2.506 15.774 1.00 95.50 110 GLU A N 1
ATOM 872 C CA . GLU A 1 110 ? -11.702 1.150 16.237 1.00 95.50 110 GLU A CA 1
ATOM 873 C C . GLU A 1 110 ? -13.137 0.714 15.938 1.00 95.50 110 GLU A C 1
ATOM 875 O O . GLU A 1 110 ? -13.362 -0.426 15.535 1.00 95.50 110 GLU A O 1
ATOM 880 N N . ASN A 1 111 ? -14.108 1.610 16.130 1.00 95.81 111 ASN A N 1
ATOM 881 C CA . ASN A 1 111 ? -15.520 1.305 15.911 1.00 95.81 111 ASN A CA 1
ATOM 882 C C . ASN A 1 111 ? -15.795 1.004 14.435 1.00 95.81 111 ASN A C 1
ATOM 884 O O . ASN A 1 111 ? -16.503 0.050 14.117 1.00 95.81 111 ASN A O 1
ATOM 888 N N . LEU A 1 112 ? -15.196 1.789 13.538 1.00 95.38 112 LEU A N 1
ATOM 889 C CA . LEU A 1 112 ? -15.297 1.576 12.099 1.00 95.38 112 LEU A CA 1
ATOM 890 C C . LEU A 1 112 ? -14.612 0.268 11.684 1.00 95.38 112 LEU A C 1
ATOM 892 O O . LEU A 1 112 ? -15.197 -0.529 10.955 1.00 95.38 112 LEU A O 1
ATOM 896 N N . VAL A 1 113 ? -13.404 0.012 12.192 1.00 96.00 113 VAL A N 1
ATOM 897 C CA . VAL A 1 113 ? -12.651 -1.216 11.900 1.00 96.00 113 VAL A CA 1
ATOM 898 C C . VAL A 1 113 ? -13.434 -2.452 12.365 1.00 96.00 113 VAL A C 1
ATOM 900 O O . VAL A 1 113 ? -13.641 -3.378 11.584 1.00 96.00 113 VAL A O 1
ATOM 903 N N . LYS A 1 114 ? -13.955 -2.448 13.597 1.00 96.25 114 LYS A N 1
ATOM 904 C CA . LYS A 1 114 ? -14.789 -3.534 14.145 1.00 96.25 114 LYS A CA 1
ATOM 905 C C . LYS A 1 114 ? -16.108 -3.727 13.386 1.00 96.25 114 LYS A C 1
ATOM 907 O O . LYS A 1 114 ? -16.641 -4.830 13.382 1.00 96.25 114 LYS A O 1
ATOM 912 N N . GLY A 1 115 ? -16.640 -2.673 12.764 1.00 95.62 115 GLY A 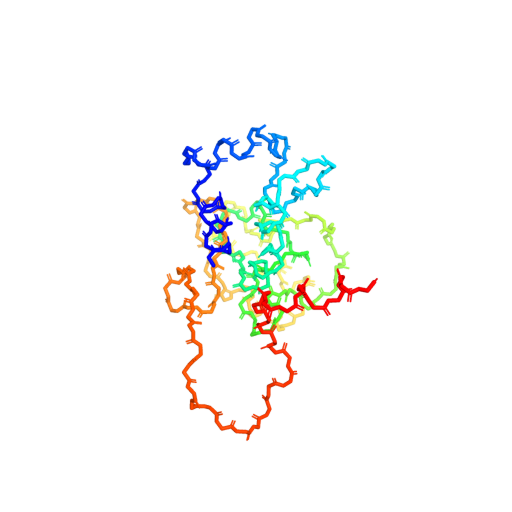N 1
ATOM 913 C CA . GLY A 1 115 ? -17.878 -2.730 11.980 1.00 95.62 115 GLY A CA 1
ATOM 914 C C . GLY A 1 115 ? -17.707 -3.260 10.552 1.00 95.62 115 GLY A C 1
ATOM 915 O O . GLY A 1 115 ? -18.664 -3.786 9.983 1.00 95.62 115 GLY A O 1
ATOM 916 N N . ILE A 1 116 ? -16.508 -3.126 9.976 1.00 95.75 116 ILE A N 1
ATOM 917 C CA . ILE A 1 116 ? -16.217 -3.515 8.587 1.00 95.75 116 ILE A CA 1
ATOM 918 C C . ILE A 1 116 ? -15.582 -4.905 8.509 1.00 95.75 116 ILE A C 1
ATOM 920 O O . ILE A 1 116 ? -15.940 -5.689 7.628 1.00 95.75 116 ILE A O 1
ATOM 924 N N . PHE A 1 117 ? -14.615 -5.190 9.383 1.00 95.94 117 PHE A N 1
ATOM 925 C CA . PHE A 1 117 ? -13.695 -6.316 9.231 1.00 95.94 117 PHE A CA 1
ATOM 926 C C . PHE A 1 117 ? -14.050 -7.517 10.113 1.00 95.94 117 PHE A C 1
ATOM 928 O O . PHE A 1 117 ? -14.613 -7.381 11.198 1.00 95.94 117 PHE A O 1
ATOM 935 N N . LEU A 1 118 ? -13.662 -8.710 9.656 1.00 94.75 118 LEU A N 1
ATOM 936 C CA . LEU A 1 118 ? -13.691 -9.940 10.448 1.00 94.75 118 LEU A CA 1
ATOM 937 C C . LEU A 1 118 ? -12.775 -9.825 11.681 1.00 94.75 118 LEU A C 1
ATOM 939 O O . LEU A 1 118 ? -11.760 -9.125 11.611 1.00 94.75 118 LEU A O 1
ATOM 943 N N . PRO A 1 119 ? -13.064 -10.533 12.789 1.00 94.25 119 PRO A N 1
ATOM 944 C CA . PRO A 1 119 ? -12.282 -10.439 14.025 1.00 94.25 119 PRO A CA 1
ATOM 945 C C . PRO A 1 119 ? -10.768 -10.640 13.836 1.00 94.25 119 PRO A C 1
ATOM 947 O O . PRO A 1 119 ? -9.968 -9.909 14.418 1.00 94.25 119 PRO A O 1
ATOM 950 N N . GLU A 1 120 ? -10.363 -11.566 12.966 1.00 91.69 120 GLU A N 1
ATOM 951 C CA . GLU A 1 120 ? -8.958 -11.846 12.653 1.00 91.69 120 GLU A CA 1
ATOM 952 C C . GLU A 1 120 ? -8.281 -10.674 11.925 1.00 91.69 120 GLU A C 1
ATOM 954 O O . GLU A 1 120 ? -7.076 -10.427 12.069 1.00 91.69 120 GLU A O 1
ATOM 959 N N . ASP A 1 121 ? -9.043 -9.954 11.100 1.00 93.81 121 ASP A N 1
ATOM 960 C CA . ASP A 1 121 ? -8.590 -8.728 10.455 1.00 93.81 121 ASP A CA 1
ATOM 961 C C . ASP A 1 121 ? -8.503 -7.581 11.456 1.00 93.81 121 ASP A C 1
ATOM 963 O O . ASP A 1 121 ? -7.468 -6.921 11.492 1.00 93.81 121 ASP A O 1
ATOM 967 N N . VAL A 1 122 ? -9.506 -7.412 12.319 1.00 95.12 122 VAL A N 1
ATOM 968 C CA . VAL A 1 122 ? -9.531 -6.378 13.365 1.00 95.12 122 VAL A CA 1
ATOM 969 C C . VAL A 1 122 ? -8.295 -6.462 14.258 1.00 95.12 122 VAL A C 1
ATOM 971 O O . VAL A 1 122 ? -7.594 -5.465 14.410 1.00 95.12 122 VAL A O 1
ATOM 974 N N . GLU A 1 123 ? -7.984 -7.642 14.801 1.00 93.56 123 GLU A N 1
ATOM 975 C CA . GLU A 1 123 ? -6.822 -7.831 15.680 1.00 93.56 123 GLU A CA 1
ATOM 976 C C . GLU A 1 123 ? -5.518 -7.426 14.978 1.00 93.56 123 GLU A C 1
ATOM 978 O O . GLU A 1 123 ? -4.682 -6.707 15.526 1.00 93.56 123 GLU A O 1
ATOM 983 N N . SER A 1 124 ? -5.366 -7.842 13.720 1.00 93.31 124 SER A N 1
ATOM 984 C CA . SER A 1 124 ? -4.168 -7.530 12.943 1.00 93.31 124 SER A CA 1
ATOM 985 C C . SER A 1 124 ? -4.079 -6.063 12.544 1.00 93.31 124 SER A C 1
ATOM 987 O O . SER A 1 124 ? -2.969 -5.551 12.480 1.00 93.31 124 SER A O 1
ATOM 989 N N . ILE A 1 125 ? -5.203 -5.406 12.240 1.00 94.44 125 ILE A N 1
ATOM 990 C CA . ILE A 1 125 ? -5.251 -3.991 11.851 1.00 94.44 125 ILE A CA 1
ATOM 991 C C . ILE A 1 125 ? -4.901 -3.116 13.053 1.00 94.44 125 ILE A C 1
ATOM 993 O O . ILE A 1 125 ? -3.970 -2.320 12.967 1.00 94.44 125 ILE A O 1
ATOM 997 N N . LEU A 1 126 ? -5.583 -3.318 14.184 1.00 93.56 126 LEU A N 1
ATOM 998 C CA . LEU A 1 126 ? -5.369 -2.531 15.401 1.00 93.56 126 LEU A CA 1
ATOM 999 C C . LEU A 1 126 ? -3.974 -2.750 16.006 1.00 93.56 126 LEU A C 1
ATOM 1001 O O . LEU A 1 126 ? -3.438 -1.868 16.667 1.00 93.56 126 LEU A O 1
ATOM 1005 N N . GLY A 1 127 ? -3.344 -3.898 15.738 1.00 91.19 127 GLY A N 1
ATOM 1006 C CA . GLY A 1 127 ? -1.954 -4.160 16.117 1.00 91.19 127 GLY A CA 1
ATOM 1007 C C . GLY A 1 127 ? -0.898 -3.452 15.253 1.00 91.19 127 GLY A C 1
ATOM 1008 O O . GLY A 1 127 ? 0.291 -3.527 15.574 1.00 91.19 127 GLY A O 1
ATOM 1009 N N . ILE A 1 128 ? -1.274 -2.796 14.147 1.00 90.94 128 ILE A N 1
ATOM 1010 C CA . ILE A 1 128 ? -0.324 -2.057 13.305 1.00 90.94 128 ILE A CA 1
ATOM 1011 C C . ILE A 1 128 ? -0.110 -0.662 13.901 1.00 90.94 128 ILE A C 1
ATOM 1013 O O . ILE A 1 128 ? -1.058 0.120 13.957 1.00 90.94 128 ILE A O 1
ATOM 1017 N N . PRO A 1 129 ? 1.131 -0.296 14.270 1.00 86.44 129 PRO A N 1
ATOM 1018 C CA . PRO A 1 129 ? 1.417 1.064 14.698 1.00 86.44 129 PRO A CA 1
ATOM 1019 C C . PRO A 1 129 ? 1.282 2.022 13.510 1.00 86.44 129 PRO A C 1
ATOM 1021 O O . PRO A 1 129 ? 1.941 1.835 12.480 1.00 86.44 129 PRO A O 1
ATOM 1024 N N . ILE A 1 130 ? 0.468 3.064 13.667 1.00 82.25 130 ILE A N 1
ATOM 1025 C CA . ILE A 1 130 ? 0.364 4.152 12.693 1.00 82.25 130 ILE A CA 1
ATOM 1026 C C . ILE A 1 130 ? 1.562 5.084 12.893 1.00 82.25 130 ILE A C 1
ATOM 1028 O O . ILE A 1 130 ? 1.878 5.503 14.004 1.00 82.25 130 ILE A O 1
ATOM 1032 N N . SER A 1 131 ? 2.292 5.362 11.814 1.00 71.75 131 SER A N 1
ATOM 1033 C CA . SER A 1 131 ? 3.411 6.306 11.821 1.00 71.75 131 SER A CA 1
ATOM 1034 C C . SER A 1 131 ? 3.020 7.569 11.060 1.00 71.75 131 SER A C 1
ATOM 1036 O O . SER A 1 131 ? 3.283 7.671 9.871 1.00 71.75 131 SER A O 1
ATOM 1038 N N . CYS A 1 132 ? 2.469 8.577 11.731 1.00 65.88 132 CYS A N 1
ATOM 1039 C CA . CYS A 1 132 ? 1.963 9.801 11.080 1.00 65.88 132 CYS A CA 1
ATOM 1040 C C . CYS A 1 132 ? 3.055 10.716 10.485 1.00 65.88 132 CYS A C 1
ATOM 1042 O O . CYS A 1 132 ? 2.771 11.793 9.973 1.00 65.88 132 CYS A O 1
ATOM 1044 N N . SER A 1 133 ? 4.330 10.325 10.574 1.00 71.00 133 SER A N 1
ATOM 1045 C CA . SER A 1 133 ? 5.478 11.168 10.220 1.00 71.00 133 SER A CA 1
ATOM 1046 C C . SER A 1 133 ? 5.824 11.175 8.719 1.00 71.00 133 SER A C 1
ATOM 1048 O O . SER A 1 133 ? 6.892 11.672 8.350 1.00 71.00 133 SER A O 1
ATOM 1050 N N . GLY A 1 134 ? 4.987 10.623 7.836 1.00 82.81 134 GLY A N 1
ATOM 1051 C CA . GLY A 1 134 ? 5.265 10.630 6.400 1.00 82.81 134 GLY A CA 1
ATOM 1052 C C . GLY A 1 134 ? 4.347 9.746 5.554 1.00 82.81 134 GLY A C 1
ATOM 1053 O O . GLY A 1 134 ? 3.423 9.134 6.083 1.00 82.81 134 GLY A O 1
ATOM 1054 N N . PRO A 1 135 ? 4.612 9.669 4.238 1.00 86.94 135 PRO A N 1
ATOM 1055 C CA . PRO A 1 135 ? 3.814 8.874 3.312 1.00 86.94 135 PRO A CA 1
ATOM 1056 C C . PRO A 1 135 ? 4.014 7.373 3.536 1.00 86.94 135 PRO A C 1
ATOM 1058 O O . PRO A 1 135 ? 5.054 6.936 4.042 1.00 86.94 135 PRO A O 1
ATOM 1061 N N . ASP A 1 136 ? 3.049 6.573 3.086 1.00 88.75 136 ASP A N 1
ATOM 1062 C CA . ASP A 1 136 ? 3.192 5.117 3.060 1.00 88.75 136 ASP A CA 1
ATOM 1063 C C . ASP A 1 136 ? 4.437 4.694 2.265 1.00 88.75 136 ASP A C 1
ATOM 1065 O O . ASP A 1 136 ? 4.760 5.237 1.203 1.00 88.75 136 ASP A O 1
ATOM 1069 N N . THR A 1 137 ? 5.141 3.671 2.750 1.00 86.38 137 THR A N 1
ATOM 1070 C CA . THR A 1 137 ? 6.350 3.167 2.084 1.00 86.38 137 THR A CA 1
ATOM 1071 C C . THR A 1 137 ? 6.320 1.661 1.914 1.00 86.38 137 THR A C 1
ATOM 1073 O O . THR A 1 137 ? 5.823 0.917 2.754 1.00 86.38 137 THR A O 1
ATOM 1076 N N . LEU A 1 138 ? 6.894 1.172 0.818 1.00 85.88 138 LEU A N 1
ATOM 1077 C CA . LEU A 1 138 ? 7.006 -0.259 0.579 1.00 85.88 138 LEU A CA 1
ATOM 1078 C C . LEU A 1 138 ? 8.207 -0.837 1.350 1.00 85.88 138 LEU A C 1
ATOM 1080 O O . LEU A 1 138 ? 9.348 -0.418 1.149 1.00 85.88 138 LEU A O 1
ATOM 1084 N N . ARG A 1 139 ? 7.975 -1.840 2.205 1.00 82.88 139 ARG A N 1
ATOM 1085 C CA . ARG A 1 139 ? 9.005 -2.519 3.010 1.00 82.88 139 ARG A CA 1
ATOM 1086 C C . ARG A 1 139 ? 9.114 -3.999 2.639 1.00 82.88 139 ARG A C 1
ATOM 1088 O O . ARG A 1 139 ? 8.116 -4.701 2.496 1.00 82.88 139 ARG A O 1
ATOM 1095 N N . TRP A 1 140 ? 10.345 -4.501 2.540 1.00 80.81 140 TRP A N 1
ATOM 1096 C CA . TRP A 1 140 ? 10.608 -5.930 2.352 1.00 80.81 140 TRP A CA 1
ATOM 1097 C C . TRP A 1 140 ? 10.331 -6.715 3.642 1.00 80.81 140 TRP A C 1
ATOM 1099 O O . TRP A 1 140 ? 10.875 -6.374 4.694 1.00 80.81 140 TRP A O 1
ATOM 1109 N N . HIS A 1 141 ? 9.514 -7.767 3.568 1.00 69.94 141 HIS A N 1
ATOM 1110 C CA . HIS A 1 141 ? 9.033 -8.492 4.747 1.00 69.94 141 HIS A CA 1
ATOM 1111 C C . HIS A 1 141 ? 10.045 -9.520 5.289 1.00 69.94 141 HIS A C 1
ATOM 1113 O O . HIS A 1 141 ? 10.258 -9.602 6.495 1.00 69.94 141 HIS A O 1
ATOM 1119 N N . TYR A 1 142 ? 10.749 -10.255 4.420 1.00 61.81 142 TYR A N 1
ATOM 1120 C CA . TYR A 1 142 ? 11.561 -11.422 4.813 1.00 61.81 142 TYR A CA 1
ATOM 1121 C C . TYR A 1 142 ? 12.920 -11.107 5.487 1.00 61.81 142 TYR A C 1
ATOM 1123 O O . TYR A 1 142 ? 13.833 -11.931 5.458 1.00 61.81 142 TYR A O 1
ATOM 1131 N N . LYS A 1 143 ? 13.111 -9.920 6.091 1.00 56.53 143 LYS A N 1
ATOM 1132 C CA . LYS A 1 143 ? 14.325 -9.595 6.871 1.00 56.53 143 LYS A CA 1
ATOM 1133 C C . LYS A 1 143 ? 14.052 -8.743 8.110 1.00 56.53 143 LYS A C 1
ATOM 1135 O O . LYS A 1 143 ? 13.380 -7.721 8.018 1.00 56.53 143 LYS A O 1
ATOM 1140 N N . LYS A 1 144 ? 14.764 -9.060 9.208 1.00 43.56 144 LYS A N 1
ATOM 1141 C CA . LYS A 1 144 ? 14.790 -8.325 10.497 1.00 43.56 144 LYS A CA 1
ATOM 1142 C C . LYS A 1 144 ? 15.037 -6.804 10.390 1.00 43.56 144 LYS A C 1
ATOM 1144 O O . LYS A 1 144 ? 14.687 -6.079 11.310 1.00 43.56 144 LYS A O 1
ATOM 1149 N N . HIS A 1 145 ? 15.603 -6.304 9.284 1.00 45.62 145 HIS A N 1
ATOM 1150 C CA . HIS A 1 145 ? 15.918 -4.875 9.088 1.00 45.62 145 HIS A CA 1
ATOM 1151 C C . HIS A 1 145 ? 15.303 -4.241 7.826 1.00 45.62 145 HIS A C 1
ATOM 1153 O O . HIS A 1 145 ? 15.737 -3.168 7.417 1.00 45.62 145 HIS A O 1
ATOM 1159 N N . GLY A 1 146 ? 14.351 -4.897 7.147 1.00 50.44 146 GLY A N 1
ATOM 1160 C CA . GLY A 1 146 ? 13.628 -4.304 6.005 1.00 50.44 146 GLY A CA 1
ATOM 1161 C C . GLY A 1 146 ? 14.459 -3.979 4.748 1.00 50.44 146 GLY A C 1
ATOM 1162 O O . GLY A 1 146 ? 13.920 -3.438 3.786 1.00 50.44 146 GLY A O 1
ATOM 1163 N N . ARG A 1 147 ? 15.762 -4.308 4.712 1.00 46.53 147 ARG A N 1
ATOM 1164 C CA . ARG A 1 147 ? 16.639 -4.100 3.544 1.00 46.53 147 ARG A CA 1
ATOM 1165 C C . ARG A 1 147 ? 16.625 -5.316 2.618 1.00 46.53 147 ARG A C 1
ATOM 1167 O O . ARG A 1 147 ? 16.933 -6.430 3.045 1.00 46.53 147 ARG A O 1
ATOM 1174 N N . PHE A 1 148 ? 16.347 -5.088 1.335 1.00 45.91 148 PHE A N 1
ATOM 1175 C CA . PHE A 1 148 ? 16.366 -6.123 0.303 1.00 45.91 148 PHE A CA 1
ATOM 1176 C C . PHE A 1 148 ? 17.784 -6.685 0.078 1.00 45.91 148 PHE A C 1
ATOM 1178 O O . PHE A 1 148 ? 18.733 -5.951 -0.212 1.00 45.91 148 PHE A O 1
ATOM 1185 N N . SER A 1 149 ? 17.947 -8.009 0.150 1.00 45.81 149 SER A N 1
ATOM 1186 C CA . SER A 1 149 ? 19.196 -8.685 -0.217 1.00 45.81 149 SER A CA 1
ATOM 1187 C C . SER A 1 149 ? 18.923 -10.051 -0.837 1.00 45.81 149 SER A C 1
ATOM 1189 O O . SER A 1 149 ? 18.186 -10.845 -0.267 1.00 45.81 149 SER A O 1
ATOM 1191 N N . ILE A 1 150 ? 19.585 -10.346 -1.954 1.00 45.50 150 ILE A N 1
ATOM 1192 C CA . ILE A 1 150 ? 19.584 -11.672 -2.581 1.00 45.50 150 ILE A CA 1
ATOM 1193 C C . ILE A 1 150 ? 20.617 -12.525 -1.836 1.00 45.50 150 ILE A C 1
ATOM 1195 O O . ILE A 1 150 ? 21.796 -12.167 -1.864 1.00 45.50 150 ILE A O 1
ATOM 1199 N N . GLN A 1 151 ? 20.189 -13.598 -1.173 1.00 41.88 151 GLN A N 1
ATOM 1200 C CA . GLN A 1 151 ? 21.069 -14.572 -0.521 1.00 41.88 151 GLN A CA 1
ATOM 1201 C C . GLN A 1 151 ? 21.074 -15.860 -1.360 1.00 41.88 151 GLN A C 1
ATOM 1203 O O . GLN A 1 151 ? 20.022 -16.276 -1.839 1.00 41.88 151 GLN A O 1
ATOM 1208 N N . ARG A 1 152 ? 22.253 -16.450 -1.606 1.00 32.34 152 ARG A N 1
ATOM 1209 C CA . ARG A 1 152 ? 22.348 -17.808 -2.172 1.00 32.34 152 ARG A CA 1
ATOM 1210 C C . ARG A 1 152 ? 21.938 -18.797 -1.076 1.00 32.34 152 ARG A C 1
ATOM 1212 O O . ARG A 1 152 ? 22.332 -18.595 0.071 1.00 32.34 152 ARG A O 1
ATOM 1219 N N . LEU A 1 153 ? 21.159 -19.820 -1.422 1.00 31.25 153 LEU A N 1
ATOM 1220 C CA . LEU A 1 153 ? 20.841 -20.936 -0.526 1.00 31.25 153 LEU A CA 1
ATOM 1221 C C . LEU A 1 153 ? 22.136 -21.668 -0.123 1.00 31.25 153 LEU A C 1
ATOM 1223 O O . LEU A 1 153 ? 22.953 -21.986 -0.987 1.00 31.25 153 LEU A O 1
ATOM 1227 N N . SER A 1 154 ? 22.319 -21.915 1.177 1.00 28.89 154 SER A N 1
ATOM 1228 C CA . SER A 1 154 ? 23.321 -22.856 1.704 1.00 28.89 154 SER A CA 1
ATOM 1229 C C . SER A 1 154 ? 22.768 -24.291 1.644 1.00 28.89 154 SER A C 1
ATOM 1231 O O . SER A 1 154 ? 21.554 -24.451 1.758 1.00 28.89 154 SER A O 1
ATOM 1233 N N . PRO A 1 155 ? 23.601 -25.347 1.515 1.00 32.12 155 PRO A N 1
ATOM 1234 C CA . PRO A 1 155 ? 23.140 -26.673 1.077 1.00 32.12 155 PRO A CA 1
ATOM 1235 C C . PRO A 1 155 ? 22.435 -27.528 2.142 1.00 32.12 155 PRO A C 1
ATOM 1237 O O . PRO A 1 155 ? 22.226 -28.710 1.911 1.00 32.12 155 PRO A O 1
ATOM 1240 N N . HIS A 1 156 ? 22.129 -26.994 3.323 1.00 37.00 156 HIS A N 1
ATOM 1241 C CA . HIS A 1 156 ? 21.683 -27.805 4.459 1.00 37.00 156 HIS A CA 1
ATOM 1242 C C . HIS A 1 156 ? 20.303 -27.360 4.936 1.00 37.00 156 HIS A C 1
ATOM 1244 O O . HIS A 1 156 ? 20.186 -26.642 5.925 1.00 37.00 156 HIS A O 1
ATOM 1250 N N . VAL A 1 157 ? 19.259 -27.790 4.227 1.00 37.00 157 VAL A N 1
ATOM 1251 C CA . VAL A 1 157 ? 17.905 -27.884 4.786 1.00 37.00 157 VAL A CA 1
ATOM 1252 C C . VAL A 1 157 ? 17.324 -29.222 4.343 1.00 37.00 157 VAL A C 1
ATOM 1254 O O . VAL A 1 157 ? 17.292 -29.532 3.154 1.00 37.00 157 VAL A O 1
ATOM 1257 N N . HIS A 1 158 ? 16.965 -30.031 5.337 1.00 29.72 158 HIS A N 1
ATOM 1258 C CA . HIS A 1 158 ? 16.478 -31.393 5.191 1.00 29.72 158 HIS A CA 1
ATOM 1259 C C . HIS A 1 158 ? 15.172 -31.469 4.395 1.00 29.72 158 HIS A C 1
ATOM 1261 O O . HIS A 1 158 ? 14.324 -30.581 4.443 1.00 29.72 158 HIS A O 1
ATOM 1267 N N . HIS A 1 159 ? 15.061 -32.584 3.679 1.00 37.28 159 HIS A N 1
ATOM 1268 C CA . HIS A 1 159 ? 13.917 -33.061 2.919 1.00 37.28 159 HIS A CA 1
ATOM 1269 C C . HIS A 1 159 ? 12.631 -33.035 3.760 1.00 37.28 159 HIS A C 1
ATOM 1271 O O . HIS A 1 159 ? 12.511 -33.779 4.730 1.00 37.28 159 HIS A O 1
ATOM 1277 N N . GLY A 1 160 ? 11.670 -32.208 3.357 1.00 34.22 160 GLY A N 1
ATOM 1278 C CA . GLY A 1 160 ? 10.324 -32.204 3.916 1.00 34.22 160 GLY A CA 1
ATOM 1279 C C . GLY A 1 160 ? 9.686 -30.828 3.803 1.00 34.22 160 GLY A C 1
ATOM 1280 O O . GLY A 1 160 ? 10.011 -29.940 4.578 1.00 34.22 160 GLY A O 1
ATOM 1281 N N . GLU A 1 161 ? 8.763 -30.687 2.849 1.00 36.00 161 GLU A N 1
ATOM 1282 C CA . GLU A 1 161 ? 7.690 -29.685 2.903 1.00 36.00 161 GLU A CA 1
ATOM 1283 C C . GLU A 1 161 ? 8.060 -28.230 2.534 1.00 36.00 161 GLU A C 1
ATOM 1285 O O . GLU A 1 161 ? 7.905 -27.308 3.324 1.00 36.00 161 GLU A O 1
ATOM 1290 N N . LEU A 1 162 ? 8.491 -28.003 1.283 1.00 32.88 162 LEU A N 1
ATOM 1291 C CA . LEU A 1 162 ? 8.434 -26.689 0.611 1.00 32.88 162 LEU A CA 1
ATOM 1292 C C . LEU A 1 162 ? 8.229 -26.843 -0.911 1.00 32.88 162 LEU A C 1
ATOM 1294 O O . LEU A 1 162 ? 9.010 -26.326 -1.713 1.00 32.88 162 LEU A O 1
ATOM 1298 N N . ASP A 1 163 ? 7.156 -27.511 -1.332 1.00 33.09 163 ASP A N 1
ATOM 1299 C CA . ASP A 1 163 ? 6.679 -27.383 -2.714 1.00 33.09 163 ASP A CA 1
ATOM 1300 C C . ASP A 1 163 ? 5.931 -26.050 -2.857 1.00 33.09 163 ASP A C 1
ATOM 1302 O O . ASP A 1 163 ? 4.735 -25.943 -2.598 1.00 33.09 163 ASP A O 1
ATOM 1306 N N . GLY A 1 164 ? 6.658 -24.989 -3.222 1.00 33.94 164 GLY A N 1
ATOM 1307 C CA . GLY A 1 164 ? 6.023 -23.717 -3.590 1.00 33.94 164 GLY A CA 1
ATOM 1308 C C . GLY A 1 164 ? 6.903 -22.471 -3.628 1.00 33.94 164 GLY A C 1
ATOM 1309 O O . GLY A 1 164 ? 6.509 -21.483 -4.242 1.00 33.94 164 GLY A O 1
ATOM 1310 N N . ILE A 1 165 ? 8.109 -22.482 -3.049 1.00 38.94 165 ILE A N 1
ATOM 1311 C CA . ILE A 1 165 ? 9.046 -21.348 -3.169 1.00 38.94 165 ILE A CA 1
ATOM 1312 C C . ILE A 1 165 ? 10.158 -21.725 -4.140 1.00 38.94 165 ILE A C 1
ATOM 1314 O O . ILE A 1 165 ? 11.326 -21.896 -3.797 1.00 38.94 165 ILE A O 1
ATOM 1318 N N . ILE A 1 166 ? 9.770 -21.848 -5.403 1.00 35.19 166 ILE A N 1
ATOM 1319 C CA . ILE A 1 166 ? 10.720 -21.967 -6.495 1.00 35.19 166 ILE A CA 1
ATOM 1320 C C . ILE A 1 166 ? 11.231 -20.563 -6.842 1.00 35.19 166 ILE A C 1
ATOM 1322 O O . ILE A 1 166 ? 10.623 -19.803 -7.595 1.00 35.19 166 ILE A O 1
ATOM 1326 N N . ILE A 1 167 ? 12.397 -20.220 -6.295 1.00 43.78 167 ILE A N 1
ATOM 1327 C CA . ILE A 1 167 ? 13.259 -19.166 -6.835 1.00 43.78 167 ILE A CA 1
ATOM 1328 C C . ILE A 1 167 ? 13.981 -19.768 -8.048 1.00 43.78 167 ILE A C 1
ATOM 1330 O O . ILE A 1 167 ? 15.136 -20.179 -7.944 1.00 43.78 167 ILE A O 1
ATOM 1334 N N . PHE A 1 168 ? 13.332 -19.826 -9.216 1.00 31.55 168 PHE A N 1
ATOM 1335 C CA . PHE A 1 168 ? 14.088 -20.028 -10.453 1.00 31.55 168 PHE A CA 1
ATOM 1336 C C . PHE A 1 168 ? 14.763 -18.711 -10.824 1.00 31.55 168 PHE A C 1
ATOM 1338 O O . PHE A 1 168 ? 14.173 -17.789 -11.388 1.00 31.55 168 PHE A O 1
ATOM 1345 N N . GLY A 1 169 ? 16.053 -18.635 -10.496 1.00 32.19 169 GLY A N 1
ATOM 1346 C CA . GLY A 1 169 ? 16.978 -17.832 -11.271 1.00 32.19 169 GLY A CA 1
ATOM 1347 C C . GLY A 1 169 ? 16.897 -18.288 -12.725 1.00 32.19 169 GLY A C 1
ATOM 1348 O O . GLY A 1 169 ? 17.116 -19.459 -13.025 1.00 32.19 169 GLY A O 1
ATOM 1349 N N . PHE A 1 170 ? 16.550 -17.362 -13.614 1.00 33.78 170 PHE A N 1
ATOM 1350 C CA . PHE A 1 170 ? 16.637 -17.547 -15.056 1.00 33.78 170 PHE A CA 1
ATOM 1351 C C . PHE A 1 170 ? 18.077 -17.920 -15.432 1.00 33.78 170 PHE A C 1
ATOM 1353 O O . PHE A 1 170 ? 18.955 -17.069 -15.525 1.00 33.78 170 PHE A O 1
ATOM 1360 N N . SER A 1 171 ? 18.295 -19.220 -15.593 1.00 37.56 171 SER A N 1
ATOM 1361 C CA . SER A 1 171 ? 19.485 -19.857 -16.155 1.00 37.56 171 SER A CA 1
ATOM 1362 C C . SER A 1 171 ? 19.057 -21.181 -16.800 1.00 37.56 171 SER A C 1
ATOM 1364 O O . SER A 1 171 ? 19.618 -22.233 -16.507 1.00 37.56 171 SER A O 1
ATOM 1366 N N . LYS A 1 172 ? 17.988 -21.163 -17.612 1.00 31.98 172 LYS A N 1
ATOM 1367 C CA . LYS A 1 172 ? 17.606 -22.303 -18.467 1.00 31.98 172 LYS A CA 1
ATOM 1368 C C . LYS A 1 172 ? 16.590 -21.932 -19.558 1.00 31.98 172 LYS A C 1
ATOM 1370 O O . LYS A 1 172 ? 15.571 -22.589 -19.709 1.00 31.98 172 LYS A O 1
ATOM 1375 N N . LEU A 1 173 ? 16.852 -20.860 -20.309 1.00 31.44 173 LEU A N 1
ATOM 1376 C CA . LEU A 1 173 ? 16.054 -20.510 -21.498 1.00 31.44 173 LEU A CA 1
ATOM 1377 C C . LEU A 1 173 ? 16.921 -20.231 -22.742 1.00 31.44 173 LEU A C 1
ATOM 1379 O O . LEU A 1 173 ? 16.482 -19.547 -23.653 1.00 31.44 173 LEU A O 1
ATOM 1383 N N . GLU A 1 174 ? 18.124 -20.819 -22.797 1.00 34.66 174 GLU A N 1
ATOM 1384 C CA . GLU A 1 174 ? 18.962 -20.902 -24.014 1.00 34.66 174 GLU A CA 1
ATOM 1385 C C . GLU A 1 174 ? 19.103 -22.333 -24.574 1.00 34.66 174 GLU A C 1
ATOM 1387 O O . GLU A 1 174 ? 19.929 -22.580 -25.439 1.00 34.66 174 GLU A O 1
ATOM 1392 N N . LEU A 1 175 ? 18.282 -23.297 -24.140 1.00 32.25 175 LEU A N 1
ATOM 1393 C CA . LEU A 1 175 ? 18.330 -24.671 -24.680 1.00 32.25 175 LEU A CA 1
ATOM 1394 C C . LEU A 1 175 ? 17.063 -25.108 -25.433 1.00 32.25 175 LEU A C 1
ATOM 1396 O O . LEU A 1 175 ? 16.874 -26.299 -25.637 1.00 32.25 175 LEU A O 1
ATOM 1400 N N . TYR A 1 176 ? 16.202 -24.180 -25.863 1.00 31.48 176 TYR A N 1
ATOM 1401 C CA . TYR A 1 176 ? 15.001 -24.537 -26.643 1.00 31.48 176 TYR A CA 1
ATOM 1402 C C . TYR A 1 176 ? 14.773 -23.722 -27.927 1.00 31.48 176 TYR A C 1
ATOM 1404 O O . TYR A 1 176 ? 13.712 -23.829 -28.528 1.00 31.48 176 TYR A O 1
ATOM 1412 N N . LEU A 1 177 ? 15.770 -22.956 -28.387 1.00 31.88 177 LEU A N 1
ATOM 1413 C CA . LEU A 1 177 ? 15.780 -22.347 -29.729 1.00 31.88 177 LEU A CA 1
ATOM 1414 C C . LEU A 1 177 ? 17.078 -22.679 -30.481 1.00 31.88 177 LEU A C 1
ATOM 1416 O O . LEU A 1 177 ? 17.725 -21.815 -31.064 1.00 31.88 177 LEU A O 1
ATOM 1420 N N . ALA A 1 178 ? 17.453 -23.954 -30.435 1.00 38.59 178 ALA A N 1
ATOM 1421 C CA . ALA A 1 178 ? 18.365 -24.571 -31.388 1.00 38.59 178 ALA A CA 1
ATOM 1422 C C . ALA A 1 178 ? 17.712 -25.864 -31.895 1.00 38.59 178 ALA A C 1
ATOM 1424 O O . ALA A 1 178 ? 18.075 -26.964 -31.482 1.00 38.59 178 ALA A O 1
ATOM 1425 N N . ASN A 1 179 ? 16.673 -25.689 -32.712 1.00 33.06 179 ASN A N 1
ATOM 1426 C CA . ASN A 1 179 ? 16.395 -26.529 -33.872 1.00 33.06 179 ASN A CA 1
ATOM 1427 C C . ASN A 1 179 ? 15.585 -25.709 -34.876 1.00 33.06 179 ASN A C 1
ATOM 1429 O O . ASN A 1 179 ? 14.545 -25.157 -34.451 1.00 33.06 179 ASN A O 1
#

Radius of gyration: 19.28 Å; chains: 1; bounding box: 42×47×50 Å

Organism: Sesamum radiatum (NCBI:txid300843)

Sequence (179 aa):
MLAKQLWRIISQPSSLLSRVLKQKYFPMSDVLSAPIGHGCSFTWRSILAARSVILLGSRWQLGDGTLARIWLDRWIPRPISFRVITAPNQLPLDATVNALFVQGGEDWNENLVKGIFLPEDVESILGIPISCSGPDTLRWHYKKHGRFSIQRLSPHVHHGELDGIIIFGFSKLELYLAN